Protein AF-A0AAN6ME54-F1 (afdb_monomer_lite)

Organism: NCBI:txid2831512

InterPro domains:
  IPR013965 DASH complex subunit Dad3 [PF08656] (18-87)
  IPR013965 DASH complex subunit Dad3 [PTHR28017] (11-86)

Sequence (88 aa):
MDPPPRPQSSLLTSPPELTPLEQEVLDEYERLAENMKKLATTLDHLASAPASDILDGLRTLERKTSLVLTLLKASVYSIVLQQEIHWG

pLDDT: mean 86.85, std 15.52, range [50.62, 98.69]

Structure (mmCIF, N/CA/C/O backbone):
data_AF-A0AAN6ME54-F1
#
_entry.id   AF-A0AAN6ME54-F1
#
loop_
_atom_site.group_PDB
_atom_site.id
_atom_site.type_symbol
_atom_site.label_atom_id
_atom_site.label_alt_id
_atom_site.label_comp_id
_atom_site.label_asym_id
_atom_site.label_entity_id
_atom_site.label_seq_id
_atom_site.pdbx_PDB_ins_code
_atom_site.Cartn_x
_atom_site.Cartn_y
_atom_site.Cartn_z
_atom_site.occupancy
_atom_site.B_iso_or_equiv
_atom_site.auth_seq_id
_atom_site.auth_comp_id
_atom_site.auth_asym_id
_atom_site.auth_atom_id
_atom_site.pdbx_PDB_model_num
ATOM 1 N N . MET A 1 1 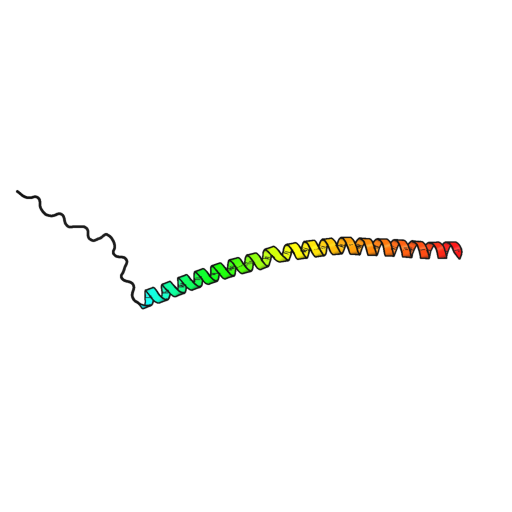? -60.421 14.122 53.983 1.00 55.88 1 MET A N 1
ATOM 2 C CA . MET A 1 1 ? -60.180 12.874 53.234 1.00 55.88 1 MET A CA 1
ATOM 3 C C . MET A 1 1 ? -58.927 13.102 52.417 1.00 55.88 1 MET A C 1
ATOM 5 O O . MET A 1 1 ? -59.018 13.694 51.349 1.00 55.88 1 MET A O 1
ATOM 9 N N . ASP A 1 2 ? -57.769 12.756 52.979 1.00 55.56 2 ASP A N 1
ATOM 10 C CA . ASP A 1 2 ? -56.494 12.820 52.261 1.00 55.56 2 ASP A CA 1
ATOM 11 C C . ASP A 1 2 ? -56.431 11.705 51.208 1.00 55.56 2 ASP A C 1
ATOM 13 O O . ASP A 1 2 ? -56.905 10.594 51.470 1.00 55.56 2 ASP A O 1
ATOM 17 N N . PRO A 1 3 ? -55.885 11.969 50.010 1.00 63.38 3 PRO A N 1
ATOM 18 C CA . PRO A 1 3 ? -55.693 10.928 49.014 1.00 63.38 3 PRO A CA 1
ATOM 19 C C . PRO A 1 3 ? -54.608 9.938 49.480 1.00 63.38 3 PRO A C 1
ATOM 21 O O . PRO A 1 3 ? -53.641 10.345 50.129 1.00 63.38 3 PRO A O 1
ATOM 24 N N . PRO A 1 4 ? -54.728 8.639 49.147 1.00 66.69 4 PRO A N 1
ATOM 25 C CA . PRO A 1 4 ? -53.739 7.641 49.535 1.00 66.69 4 PRO A CA 1
ATOM 26 C C . PRO A 1 4 ? -52.392 7.900 48.836 1.00 66.69 4 PRO A C 1
ATOM 28 O O . PRO A 1 4 ? -52.371 8.330 47.675 1.00 66.69 4 PRO A O 1
ATOM 31 N N . PRO A 1 5 ? -51.257 7.622 49.504 1.00 61.94 5 PRO A N 1
ATOM 32 C CA . PRO A 1 5 ? -49.942 7.761 48.898 1.00 61.94 5 PRO A CA 1
ATOM 33 C C . PRO A 1 5 ? -49.808 6.765 47.744 1.00 61.94 5 PRO A C 1
ATOM 35 O O . PRO A 1 5 ? -50.048 5.567 47.894 1.00 61.94 5 PRO A O 1
ATOM 38 N N . ARG A 1 6 ? -49.444 7.272 46.563 1.00 63.47 6 ARG A N 1
ATOM 39 C CA . ARG A 1 6 ? -49.190 6.428 45.391 1.00 63.47 6 ARG A CA 1
ATOM 40 C C . ARG A 1 6 ? -47.943 5.575 45.660 1.00 63.47 6 ARG A C 1
ATOM 42 O O . ARG A 1 6 ? -46.940 6.144 46.097 1.00 63.47 6 ARG A O 1
ATOM 49 N N . PRO A 1 7 ? -47.959 4.261 45.374 1.00 57.53 7 PRO A N 1
ATOM 50 C CA . PRO A 1 7 ? -46.752 3.449 45.427 1.00 57.53 7 PRO A CA 1
ATOM 51 C C . PRO A 1 7 ? -45.751 4.013 44.416 1.00 57.53 7 PRO A C 1
ATOM 53 O O . PRO A 1 7 ? -45.991 4.027 43.207 1.00 57.53 7 PRO A O 1
ATOM 56 N N . GLN A 1 8 ? -44.654 4.556 44.937 1.00 56.97 8 GLN A N 1
ATOM 57 C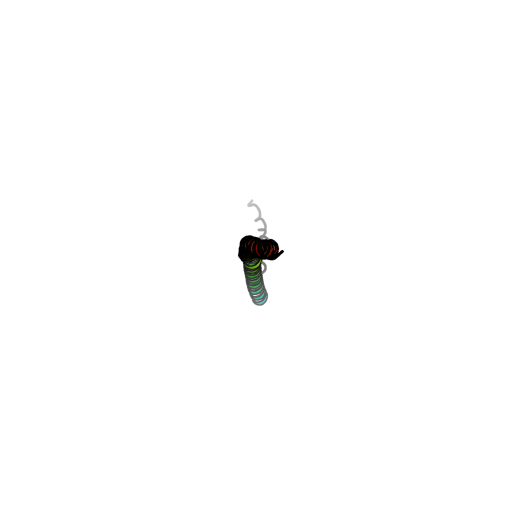 CA . GLN A 1 8 ? -43.542 5.047 44.141 1.00 56.97 8 GLN A CA 1
ATOM 58 C C . GLN A 1 8 ? -42.983 3.853 43.368 1.00 56.97 8 GLN A C 1
ATOM 60 O O . GLN A 1 8 ? -42.502 2.889 43.960 1.00 56.97 8 GLN A O 1
ATOM 65 N N . SER A 1 9 ? -43.102 3.892 42.040 1.00 53.09 9 SER A N 1
ATOM 66 C CA . SER A 1 9 ? -42.443 2.939 41.151 1.00 53.09 9 SER A CA 1
ATOM 67 C C . SER A 1 9 ? -40.933 3.111 41.290 1.00 53.09 9 SER A C 1
ATOM 69 O O . SER A 1 9 ? -40.309 3.833 40.523 1.00 53.09 9 SER A O 1
ATOM 71 N N . SER A 1 10 ? -40.342 2.421 42.264 1.00 56.06 10 SER A N 1
ATOM 72 C CA . SER A 1 10 ? -38.891 2.288 42.450 1.00 56.06 10 SER A CA 1
ATOM 73 C C . SER A 1 10 ? -38.240 1.396 41.376 1.00 56.06 10 SER A C 1
ATOM 75 O O . SER A 1 10 ? -37.156 0.863 41.577 1.00 56.06 10 SER A O 1
ATOM 77 N N . LEU A 1 11 ? -38.905 1.206 40.233 1.00 50.62 11 LEU A N 1
ATOM 78 C CA . LEU A 1 11 ? -38.449 0.374 39.121 1.00 50.62 11 LEU A CA 1
ATOM 79 C C . LEU A 1 11 ? -37.631 1.163 38.090 1.00 50.62 11 LEU A C 1
ATOM 81 O O . LEU A 1 11 ? -37.281 0.612 37.052 1.00 50.62 11 LEU A O 1
ATOM 85 N N . LEU A 1 12 ? -37.295 2.427 38.368 1.00 53.31 12 LEU A N 1
ATOM 86 C CA . LEU A 1 12 ? -36.269 3.166 37.628 1.00 53.31 12 LEU A CA 1
ATOM 87 C C . LEU A 1 12 ? -34.885 2.678 38.079 1.00 53.31 12 LEU A C 1
ATOM 89 O O . LEU A 1 12 ? -34.148 3.376 38.764 1.00 53.31 12 LEU A O 1
ATOM 93 N N . THR A 1 13 ? -34.625 1.417 37.727 1.00 53.09 13 THR A N 1
ATOM 94 C CA . THR A 1 13 ? -33.348 0.854 37.292 1.00 53.09 13 THR A CA 1
ATOM 95 C C . THR A 1 13 ? -32.124 1.519 37.912 1.00 53.09 13 THR A C 1
ATOM 97 O O . THR A 1 13 ? -31.435 2.309 37.268 1.00 53.09 13 THR A O 1
ATOM 100 N N . SER A 1 14 ? -31.800 1.142 39.150 1.00 52.12 14 SER A N 1
ATOM 101 C CA . SER A 1 14 ? -30.391 1.071 39.517 1.00 52.12 14 SER A CA 1
ATOM 102 C C . SER A 1 14 ? -29.719 0.124 38.513 1.00 52.12 14 SER A C 1
ATOM 104 O O . SER A 1 14 ? -30.264 -0.961 38.262 1.00 52.12 14 SER A O 1
ATOM 106 N N . PRO A 1 15 ? -28.597 0.512 37.876 1.00 61.47 15 PRO A N 1
ATOM 107 C CA . PRO A 1 15 ? -27.813 -0.456 37.123 1.00 61.47 15 PRO A CA 1
ATOM 108 C C . PRO A 1 15 ? -27.523 -1.638 38.060 1.00 61.47 15 PRO A C 1
ATOM 110 O O . PRO A 1 15 ? -27.341 -1.406 39.261 1.00 61.47 15 PRO A O 1
ATOM 113 N N . PRO A 1 16 ? -27.567 -2.889 37.564 1.00 67.19 16 PRO A N 1
ATOM 114 C CA . PRO A 1 16 ? -27.226 -4.036 38.393 1.00 67.19 16 PRO A CA 1
ATOM 115 C C . PRO A 1 16 ? -25.881 -3.739 39.056 1.00 67.19 16 PRO A C 1
ATOM 117 O O . PRO A 1 16 ? -24.943 -3.350 38.361 1.00 67.19 16 PRO A O 1
ATOM 120 N N . GLU A 1 17 ? -25.820 -3.817 40.389 1.00 77.56 17 GLU A N 1
ATOM 121 C CA . GLU A 1 17 ? -24.556 -3.668 41.106 1.00 77.56 17 GLU A CA 1
ATOM 122 C C . GLU A 1 17 ? -23.631 -4.771 40.595 1.00 77.56 17 GLU A C 1
ATOM 124 O O . GLU A 1 17 ? -23.826 -5.949 40.898 1.00 77.56 17 GLU A O 1
ATOM 129 N N . LEU A 1 18 ? -22.690 -4.384 39.734 1.00 80.44 18 LEU A N 1
ATOM 130 C CA . LEU A 1 18 ? -21.735 -5.304 39.145 1.00 80.44 18 LEU A CA 1
ATOM 131 C C . LEU A 1 18 ? -20.860 -5.850 40.260 1.00 80.44 18 LEU A C 1
ATOM 133 O O . LEU A 1 18 ? -20.384 -5.113 41.131 1.00 80.44 18 LEU A O 1
ATOM 137 N N . THR A 1 19 ? -20.628 -7.155 40.227 1.00 90.06 19 THR A N 1
ATOM 138 C CA . THR A 1 19 ? -19.627 -7.739 41.109 1.00 90.06 19 THR A CA 1
ATOM 139 C C . THR A 1 19 ? -18.243 -7.187 40.736 1.00 90.06 19 THR A C 1
ATOM 141 O O . THR A 1 19 ? -18.005 -6.855 39.571 1.00 90.06 19 THR A O 1
ATOM 144 N N . PRO A 1 20 ? -17.291 -7.100 41.683 1.00 91.31 20 PRO A N 1
ATOM 145 C CA . PRO A 1 20 ? -15.962 -6.551 41.400 1.00 91.31 20 PRO A CA 1
ATOM 146 C C . PRO A 1 20 ? -15.254 -7.223 40.212 1.00 91.31 20 PRO A C 1
ATOM 148 O O . PRO A 1 20 ? -14.585 -6.552 39.433 1.00 91.31 20 PRO A O 1
ATOM 151 N N . LEU A 1 21 ? -15.458 -8.534 40.041 1.00 93.12 21 LEU A N 1
ATOM 152 C CA . LEU A 1 21 ? -14.910 -9.303 38.924 1.00 93.12 21 LEU A CA 1
ATOM 153 C C . LEU A 1 21 ? -15.545 -8.919 37.579 1.00 93.12 21 LEU A C 1
ATOM 155 O O . LEU A 1 21 ? -14.848 -8.841 36.573 1.00 93.12 21 LEU A O 1
ATOM 159 N N . GLU A 1 22 ? -16.859 -8.692 37.539 1.00 94.31 22 GLU A N 1
ATOM 160 C CA . GLU A 1 22 ? -17.549 -8.298 36.304 1.00 94.31 22 GLU A CA 1
ATOM 161 C C . GLU A 1 22 ? -17.077 -6.929 35.812 1.00 94.31 22 GLU A C 1
ATOM 163 O O . GLU A 1 22 ? -16.889 -6.754 34.609 1.00 94.31 22 GLU A O 1
ATOM 168 N N . GLN A 1 23 ? -16.829 -5.990 36.730 1.00 93.31 23 GLN A N 1
ATOM 169 C CA . GLN A 1 23 ? -16.266 -4.684 36.388 1.00 93.31 23 GLN A CA 1
ATOM 170 C C . GLN A 1 23 ? -14.835 -4.809 35.844 1.00 93.31 23 GLN A C 1
ATOM 172 O O . GLN A 1 23 ? -14.544 -4.257 34.790 1.00 93.31 23 GLN A O 1
ATOM 177 N N . GLU A 1 24 ? -13.967 -5.584 36.502 1.00 95.56 24 GLU A N 1
ATOM 178 C CA . GLU A 1 24 ? -12.583 -5.804 36.048 1.00 95.56 24 GLU A CA 1
ATOM 179 C C . GLU A 1 24 ? -12.533 -6.420 34.640 1.00 95.56 24 GLU A C 1
ATOM 181 O O . GLU A 1 24 ? -11.756 -6.000 33.783 1.00 95.56 24 GLU A O 1
ATOM 186 N N . VAL A 1 25 ? -13.406 -7.395 34.374 1.00 97.12 25 VAL A N 1
ATOM 187 C CA . VAL A 1 25 ? -13.508 -8.029 33.057 1.00 97.12 25 VAL A CA 1
ATOM 188 C C . VAL A 1 25 ? -14.007 -7.038 32.001 1.00 97.12 25 VAL A C 1
ATOM 190 O O . VAL A 1 25 ? -13.474 -7.025 30.891 1.00 97.12 25 VAL A O 1
ATOM 193 N N . LEU A 1 26 ? -15.001 -6.204 32.320 1.00 96.62 26 LEU A N 1
ATOM 194 C CA . LEU A 1 26 ? -15.483 -5.148 31.423 1.00 96.62 26 LEU A CA 1
ATOM 195 C C . LEU A 1 26 ? -14.384 -4.133 31.095 1.00 96.62 26 LEU A C 1
ATOM 197 O O . LEU A 1 26 ? -14.201 -3.815 29.920 1.00 96.62 26 LEU A O 1
ATOM 201 N N . ASP A 1 27 ? -13.624 -3.696 32.098 1.00 96.94 27 ASP A N 1
ATOM 202 C CA . ASP A 1 27 ? -12.522 -2.748 31.924 1.00 96.94 27 ASP A CA 1
ATOM 203 C C . ASP A 1 27 ? -11.433 -3.331 30.997 1.00 96.94 27 ASP A C 1
ATOM 205 O O . ASP A 1 27 ? -10.936 -2.650 30.094 1.00 96.94 27 ASP A O 1
ATOM 209 N N . GLU A 1 28 ? -11.096 -4.618 31.146 1.00 98.00 28 GLU A N 1
ATOM 210 C CA . GLU A 1 28 ? -10.139 -5.286 30.254 1.00 98.00 28 GLU A CA 1
ATOM 211 C C . GLU A 1 28 ? -10.693 -5.510 28.839 1.00 98.00 28 GLU A C 1
ATOM 213 O O . GLU A 1 28 ? -9.953 -5.363 27.861 1.00 98.00 28 GLU A O 1
ATOM 218 N N . TYR A 1 29 ? -11.989 -5.802 28.679 1.00 98.00 29 TYR A N 1
ATOM 219 C CA . TYR A 1 29 ? -12.608 -5.869 27.350 1.00 98.00 29 TYR A CA 1
ATOM 220 C C . TYR A 1 29 ? -12.634 -4.509 26.657 1.00 98.00 29 TYR A C 1
ATOM 222 O O . TYR A 1 29 ? -12.369 -4.440 25.454 1.00 98.00 29 TYR A O 1
ATOM 230 N N . GLU A 1 30 ? -12.916 -3.432 27.387 1.00 97.94 30 GLU A N 1
ATOM 231 C CA . GLU A 1 30 ? -12.880 -2.073 26.850 1.00 97.94 30 GLU A CA 1
ATOM 232 C C . GLU A 1 30 ? -11.465 -1.714 26.390 1.00 97.94 30 GLU A C 1
ATOM 234 O O . GLU A 1 30 ? -11.258 -1.290 25.247 1.00 97.94 30 GLU A O 1
ATOM 239 N N . ARG A 1 31 ? -10.464 -2.005 27.224 1.00 98.00 31 ARG A N 1
ATOM 240 C CA . ARG A 1 31 ? -9.056 -1.802 26.885 1.00 98.00 31 ARG A CA 1
ATOM 241 C C . ARG A 1 31 ? -8.621 -2.640 25.683 1.00 98.00 31 ARG A C 1
ATOM 243 O O . ARG A 1 31 ? -7.917 -2.141 24.802 1.00 98.00 31 ARG A O 1
ATOM 250 N N . LEU A 1 32 ? -9.036 -3.904 25.612 1.00 98.25 32 LEU A N 1
ATOM 251 C CA . LEU A 1 32 ? -8.748 -4.780 24.478 1.00 98.25 32 LEU A CA 1
ATOM 252 C C . LEU A 1 32 ? -9.391 -4.255 23.191 1.00 98.25 32 LEU A C 1
ATOM 254 O O . LEU A 1 32 ? -8.724 -4.204 22.156 1.00 98.25 32 LEU A O 1
ATOM 258 N N . ALA A 1 33 ? -10.654 -3.835 23.249 1.00 98.12 33 ALA A N 1
ATOM 259 C CA . ALA A 1 33 ? -11.362 -3.271 22.107 1.00 98.12 33 ALA A CA 1
ATOM 260 C C . ALA A 1 33 ? -10.679 -1.991 21.608 1.00 98.12 33 ALA A C 1
ATOM 262 O O . ALA A 1 33 ? -10.489 -1.812 20.400 1.00 98.12 33 ALA A O 1
ATOM 263 N N . GLU A 1 34 ? -10.233 -1.128 22.521 1.00 98.38 34 GLU A N 1
ATOM 264 C CA . GLU A 1 34 ? -9.489 0.075 22.166 1.00 98.38 34 GLU A CA 1
ATOM 265 C C . GLU A 1 34 ? -8.128 -0.263 21.535 1.00 98.38 34 GLU A C 1
ATOM 267 O O . GLU A 1 34 ? -7.750 0.322 20.515 1.00 98.38 34 GLU A O 1
ATOM 272 N N . ASN A 1 35 ? -7.415 -1.255 22.075 1.00 98.38 35 ASN A N 1
ATOM 273 C CA . ASN A 1 35 ? -6.157 -1.740 21.508 1.00 98.38 35 ASN A CA 1
ATOM 274 C C . ASN A 1 35 ? -6.350 -2.334 20.107 1.00 98.38 35 ASN A C 1
ATOM 276 O O . ASN A 1 35 ? -5.572 -2.028 19.204 1.00 98.38 35 ASN A O 1
ATOM 280 N N . MET A 1 36 ? -7.399 -3.132 19.894 1.00 98.38 36 MET A N 1
ATOM 281 C CA . MET A 1 36 ? -7.738 -3.680 18.578 1.00 98.38 36 MET A CA 1
ATOM 282 C C . MET A 1 36 ? -8.081 -2.577 17.578 1.00 98.38 36 MET A C 1
ATOM 284 O O . MET A 1 36 ? -7.636 -2.632 16.433 1.00 98.38 36 MET A O 1
ATOM 288 N N . LYS A 1 37 ? -8.821 -1.547 18.005 1.00 98.06 37 LYS A N 1
ATOM 289 C CA . LYS A 1 37 ? -9.132 -0.389 17.162 1.00 98.06 37 LYS A CA 1
ATOM 290 C C . LYS A 1 37 ? -7.864 0.363 16.764 1.00 98.06 37 LYS A C 1
ATOM 292 O O . LYS A 1 37 ? -7.677 0.642 15.582 1.00 98.06 37 LYS A O 1
ATOM 297 N N . LYS A 1 38 ? -6.971 0.641 17.720 1.00 98.06 38 LYS A N 1
ATOM 298 C CA . LYS A 1 38 ? -5.668 1.272 17.456 1.00 98.06 38 LYS A CA 1
ATOM 299 C C . LYS A 1 38 ? -4.852 0.436 16.473 1.00 98.06 38 LYS A C 1
ATOM 3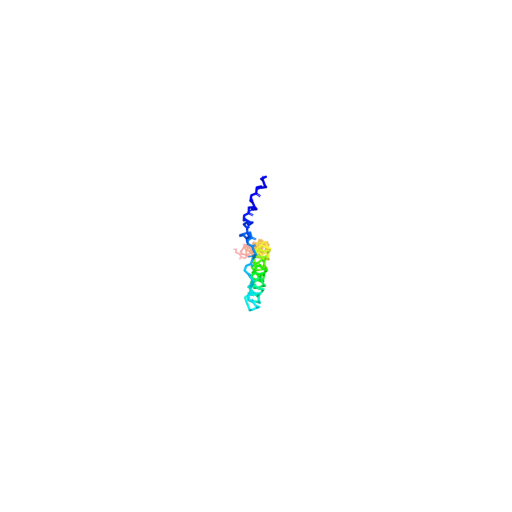01 O O . LYS A 1 38 ? -4.439 0.957 15.442 1.00 98.06 38 LYS A O 1
ATOM 306 N N . LEU A 1 39 ? -4.718 -0.865 16.727 1.00 97.69 39 LEU A N 1
ATOM 307 C CA . LEU A 1 39 ? -3.997 -1.785 15.850 1.00 97.69 39 LEU A CA 1
ATOM 308 C C . LEU A 1 39 ? -4.558 -1.777 14.422 1.00 97.69 39 LEU A C 1
ATOM 310 O O . LEU A 1 39 ? -3.789 -1.631 13.476 1.00 97.69 39 LEU A O 1
ATOM 314 N N . ALA A 1 40 ? -5.880 -1.876 14.262 1.00 97.06 40 ALA A N 1
ATOM 315 C CA . ALA A 1 40 ? -6.525 -1.839 12.953 1.00 97.06 40 ALA A CA 1
ATOM 316 C C . ALA A 1 40 ? -6.225 -0.529 12.210 1.00 97.06 40 ALA A C 1
ATOM 318 O O . ALA A 1 40 ? -5.820 -0.566 11.053 1.00 97.06 40 ALA A O 1
ATOM 319 N N . THR A 1 41 ? -6.339 0.622 12.885 1.00 96.31 41 THR A N 1
ATOM 320 C CA . THR A 1 41 ? -6.023 1.923 12.268 1.00 96.31 41 THR A CA 1
ATOM 321 C C . THR A 1 41 ? -4.549 2.056 11.883 1.00 96.31 41 THR A C 1
ATOM 323 O O . THR A 1 41 ? -4.236 2.582 10.817 1.00 96.31 41 THR A O 1
ATOM 326 N N . THR A 1 42 ? -3.629 1.552 12.710 1.00 95.81 42 THR A N 1
ATOM 327 C CA . THR A 1 42 ? -2.194 1.565 12.402 1.00 95.81 42 THR A CA 1
ATOM 328 C C . THR A 1 42 ? -1.871 0.667 11.211 1.00 95.81 42 THR A C 1
ATOM 330 O O . THR A 1 42 ? -1.096 1.067 10.344 1.00 95.81 42 THR A O 1
ATOM 333 N N . LEU A 1 43 ? -2.466 -0.527 11.147 1.00 94.62 43 LEU A N 1
ATOM 334 C CA . LEU A 1 43 ? -2.282 -1.450 10.028 1.00 94.62 43 LEU A CA 1
ATOM 335 C C . LEU A 1 43 ? -2.836 -0.877 8.724 1.00 94.62 43 LEU A C 1
ATOM 337 O O . LEU A 1 43 ? -2.163 -0.967 7.703 1.00 94.62 43 LEU A O 1
ATOM 341 N N . ASP A 1 44 ? -4.012 -0.251 8.761 1.00 92.56 44 ASP A N 1
ATOM 342 C CA . ASP A 1 44 ? -4.622 0.365 7.582 1.00 92.56 44 ASP A CA 1
ATOM 343 C C . ASP A 1 44 ? -3.760 1.513 7.034 1.00 92.56 44 ASP A C 1
ATOM 345 O O . ASP A 1 44 ? -3.469 1.573 5.838 1.00 92.56 44 ASP A O 1
ATOM 349 N N . HIS A 1 45 ? -3.233 2.366 7.919 1.00 89.81 45 HIS A N 1
ATOM 350 C CA . HIS A 1 45 ? -2.298 3.427 7.538 1.00 89.81 45 HIS A CA 1
ATOM 351 C C . HIS A 1 45 ? -0.987 2.870 6.957 1.00 89.81 45 HIS A C 1
ATOM 353 O O . HIS A 1 45 ? -0.489 3.365 5.946 1.00 89.81 45 HIS A O 1
ATOM 359 N N . LEU A 1 46 ? -0.422 1.826 7.576 1.00 88.25 46 LEU A N 1
ATOM 360 C CA . LEU A 1 46 ? 0.802 1.180 7.095 1.00 88.25 46 LEU A CA 1
ATOM 361 C C . LEU A 1 46 ? 0.595 0.485 5.741 1.00 88.25 46 LEU A C 1
ATOM 363 O O . LEU A 1 46 ? 1.507 0.463 4.922 1.00 88.25 46 LEU A O 1
ATOM 367 N N . ALA A 1 47 ? -0.580 -0.093 5.497 1.00 87.19 47 ALA A N 1
ATOM 368 C CA . ALA A 1 47 ? -0.873 -0.799 4.255 1.00 87.19 47 ALA A CA 1
ATOM 369 C C . ALA A 1 47 ? -1.169 0.155 3.087 1.00 87.19 47 ALA A C 1
ATOM 371 O O . ALA A 1 47 ? -0.847 -0.161 1.944 1.00 87.19 47 ALA A O 1
ATOM 372 N N . SER A 1 48 ? -1.776 1.312 3.361 1.00 82.00 48 SER A N 1
ATOM 373 C CA . SER A 1 48 ? -2.252 2.238 2.327 1.00 82.00 48 SER A CA 1
ATOM 374 C C . SER A 1 48 ? -1.223 3.300 1.929 1.00 82.00 48 SER A C 1
ATOM 376 O O . SER A 1 48 ? -0.949 3.468 0.741 1.00 82.00 48 SER A O 1
ATOM 378 N N . ALA A 1 49 ? -0.628 4.003 2.896 1.00 73.12 49 ALA A N 1
ATOM 379 C CA . ALA A 1 49 ? 0.199 5.175 2.612 1.00 73.12 49 ALA A CA 1
ATOM 380 C C . ALA A 1 49 ? 1.531 4.829 1.909 1.00 73.12 49 ALA A C 1
ATOM 382 O O . ALA A 1 49 ? 1.719 5.244 0.762 1.00 73.12 49 ALA A O 1
ATOM 383 N N . PRO A 1 50 ? 2.437 4.023 2.501 1.00 78.75 50 PRO A N 1
ATOM 384 C CA . PRO A 1 50 ? 3.747 3.767 1.899 1.00 78.75 50 PRO A CA 1
ATOM 385 C C . PRO A 1 50 ? 3.670 2.929 0.616 1.00 78.75 50 PRO A C 1
ATOM 387 O O . PRO A 1 50 ? 4.560 3.022 -0.226 1.00 78.75 50 PRO A O 1
ATOM 390 N N . ALA A 1 51 ? 2.623 2.118 0.435 1.00 79.19 51 ALA A N 1
ATOM 391 C CA . ALA A 1 51 ? 2.483 1.281 -0.752 1.00 79.19 51 ALA A CA 1
ATOM 392 C C . ALA A 1 51 ? 2.291 2.112 -2.032 1.00 79.19 51 ALA A C 1
ATOM 394 O O . ALA A 1 51 ? 2.868 1.773 -3.065 1.00 79.19 51 ALA A O 1
ATOM 395 N N . SER A 1 52 ? 1.523 3.206 -1.964 1.00 84.25 52 SER A N 1
ATOM 396 C CA . SER A 1 52 ? 1.273 4.069 -3.126 1.00 84.25 52 SER A CA 1
ATOM 397 C C . SER A 1 52 ? 2.524 4.844 -3.554 1.00 84.25 52 SER A C 1
ATOM 399 O O . SER A 1 52 ? 2.918 4.769 -4.717 1.00 84.25 52 SER A O 1
ATOM 401 N N . ASP A 1 53 ? 3.222 5.463 -2.599 1.00 87.88 53 ASP A N 1
ATOM 402 C CA . ASP A 1 53 ? 4.439 6.240 -2.853 1.00 87.88 53 ASP A CA 1
ATOM 403 C C . ASP A 1 53 ? 5.560 5.377 -3.447 1.00 87.88 53 ASP A C 1
ATOM 405 O O . ASP A 1 53 ? 6.265 5.789 -4.373 1.00 87.88 53 ASP A O 1
ATOM 409 N N . ILE A 1 54 ? 5.719 4.146 -2.943 1.00 91.69 54 ILE A N 1
ATOM 410 C CA . ILE A 1 54 ? 6.694 3.194 -3.484 1.00 91.69 54 ILE A CA 1
ATOM 411 C C . ILE A 1 54 ? 6.333 2.829 -4.928 1.00 91.69 54 ILE A C 1
ATOM 413 O O . ILE A 1 54 ? 7.216 2.801 -5.787 1.00 91.69 54 ILE A O 1
ATOM 417 N N . LEU A 1 55 ? 5.056 2.566 -5.217 1.00 94.50 55 LEU A N 1
ATOM 418 C CA . LEU A 1 55 ? 4.600 2.184 -6.554 1.00 94.50 55 LEU A CA 1
ATOM 419 C C . LEU A 1 55 ? 4.807 3.329 -7.559 1.00 94.50 55 LEU A C 1
ATOM 421 O O . LEU A 1 55 ? 5.342 3.103 -8.648 1.00 94.50 55 LEU A O 1
ATOM 425 N N . ASP A 1 56 ? 4.494 4.564 -7.172 1.00 94.56 56 ASP A N 1
ATOM 426 C CA . ASP A 1 56 ? 4.740 5.758 -7.986 1.00 94.56 56 ASP A CA 1
ATOM 427 C C . ASP A 1 56 ? 6.237 6.008 -8.218 1.00 94.56 56 ASP A C 1
ATOM 429 O O . ASP A 1 56 ? 6.669 6.338 -9.336 1.00 94.56 56 ASP A O 1
ATOM 433 N N . GLY A 1 57 ? 7.056 5.782 -7.187 1.00 95.69 57 GLY A N 1
ATOM 434 C CA . GLY A 1 57 ? 8.512 5.809 -7.279 1.00 95.69 57 GLY A CA 1
ATOM 435 C C . GLY A 1 57 ? 9.047 4.781 -8.277 1.00 95.69 57 GLY A C 1
ATOM 436 O O . GLY A 1 57 ? 9.823 5.132 -9.172 1.00 95.69 57 GLY A O 1
ATOM 437 N N . LEU A 1 58 ? 8.587 3.530 -8.185 1.00 97.38 58 LEU A N 1
ATOM 438 C CA . LEU A 1 58 ? 8.967 2.449 -9.098 1.00 97.38 58 LEU A CA 1
ATOM 439 C C . LEU A 1 58 ? 8.531 2.734 -10.538 1.00 97.38 58 LEU A C 1
ATOM 441 O O . LEU A 1 58 ? 9.331 2.567 -11.456 1.00 97.38 58 LEU A O 1
ATOM 445 N N . ARG A 1 59 ? 7.313 3.244 -10.750 1.00 97.06 59 ARG A N 1
ATOM 446 C CA . ARG A 1 59 ? 6.811 3.620 -12.082 1.00 97.06 59 ARG A CA 1
ATOM 447 C C . ARG A 1 59 ? 7.629 4.756 -12.696 1.00 97.06 59 ARG A C 1
ATOM 449 O O . ARG A 1 59 ? 7.930 4.761 -13.892 1.00 97.06 59 ARG A O 1
ATOM 456 N N . THR A 1 60 ? 8.023 5.734 -11.883 1.00 97.69 60 THR A N 1
ATOM 457 C CA . THR A 1 60 ? 8.912 6.818 -12.320 1.00 97.69 60 THR A CA 1
ATOM 458 C C . THR A 1 60 ? 10.298 6.290 -12.676 1.00 97.69 60 THR A C 1
ATOM 460 O O . THR A 1 60 ? 10.875 6.710 -13.684 1.00 97.69 60 THR A O 1
ATOM 463 N N . LEU A 1 61 ? 10.829 5.373 -11.867 1.00 98.00 61 LEU A N 1
ATOM 464 C CA . LEU A 1 61 ? 12.123 4.749 -12.100 1.00 98.00 61 LEU A CA 1
ATOM 465 C C . LEU A 1 61 ? 12.119 3.935 -13.398 1.00 98.00 61 LEU A C 1
ATOM 467 O O . LEU A 1 61 ? 12.995 4.154 -14.228 1.00 98.00 61 LEU A O 1
ATOM 471 N N . GLU A 1 62 ? 11.106 3.094 -13.614 1.00 98.38 62 GLU A N 1
ATOM 472 C CA . GLU A 1 62 ? 10.904 2.308 -14.839 1.00 98.38 62 GLU A CA 1
ATOM 473 C C . GLU A 1 62 ? 10.927 3.192 -16.089 1.00 98.38 62 GLU A C 1
ATOM 475 O O . GLU A 1 62 ? 11.652 2.920 -17.045 1.00 98.38 62 GLU A O 1
ATOM 480 N N . ARG A 1 63 ? 10.179 4.301 -16.084 1.00 98.44 63 ARG A N 1
ATOM 481 C CA . ARG A 1 63 ? 10.148 5.223 -17.228 1.00 98.44 63 ARG A CA 1
ATOM 482 C C . ARG A 1 63 ? 11.522 5.817 -17.528 1.00 98.44 63 ARG A C 1
ATOM 484 O O . ARG A 1 63 ? 11.905 5.928 -18.692 1.00 98.44 63 ARG A O 1
ATOM 491 N N . LYS A 1 64 ? 12.264 6.212 -16.490 1.00 98.50 64 LYS A N 1
ATOM 492 C CA . LYS A 1 64 ? 13.601 6.804 -16.639 1.00 98.50 64 LYS A CA 1
ATOM 493 C C . LYS A 1 64 ? 14.609 5.774 -17.141 1.00 98.50 64 LYS A C 1
ATOM 495 O O . LYS A 1 64 ? 15.343 6.060 -18.083 1.00 98.50 64 LYS A O 1
ATOM 500 N N . THR A 1 65 ? 14.634 4.582 -16.553 1.00 98.50 65 THR A N 1
ATOM 501 C CA . THR A 1 65 ? 15.568 3.521 -16.952 1.00 98.50 65 THR A CA 1
ATOM 502 C C . THR A 1 65 ? 15.247 2.983 -18.341 1.00 98.50 65 THR A C 1
ATOM 504 O O . THR A 1 65 ? 16.169 2.766 -19.120 1.00 98.50 65 THR A O 1
ATOM 507 N N . SER A 1 66 ? 13.967 2.861 -18.703 1.00 98.56 66 SER A N 1
ATOM 508 C CA . SER A 1 66 ? 13.535 2.471 -20.049 1.00 98.56 66 SER A CA 1
ATOM 509 C C . SER A 1 66 ? 13.978 3.482 -21.110 1.00 98.56 66 SER A C 1
ATOM 511 O O . SER A 1 66 ? 14.477 3.095 -22.171 1.00 98.56 66 SER A O 1
ATOM 51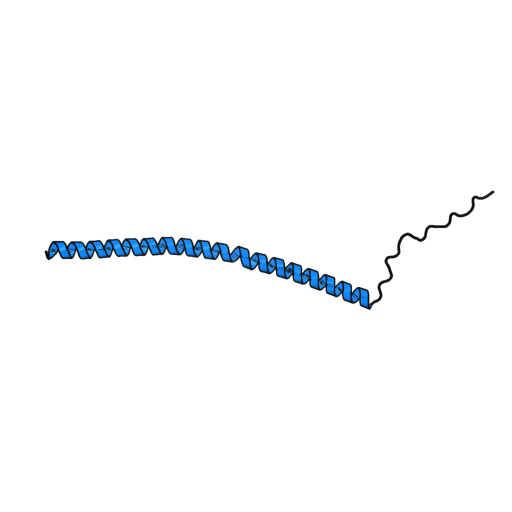3 N N . LEU A 1 67 ? 13.899 4.785 -20.808 1.00 98.56 67 LEU A N 1
ATOM 514 C CA . LEU A 1 67 ? 14.432 5.824 -21.690 1.00 98.56 67 LEU A CA 1
ATOM 515 C C . LEU A 1 67 ? 15.952 5.702 -21.845 1.00 98.56 67 LEU A C 1
ATOM 517 O O . LEU A 1 67 ? 16.447 5.687 -22.969 1.00 98.56 67 LEU A O 1
ATOM 521 N N . VAL A 1 68 ? 16.689 5.565 -20.739 1.00 98.69 68 VAL A N 1
ATOM 522 C CA . VAL A 1 68 ? 18.150 5.382 -20.772 1.00 98.69 68 VAL A CA 1
ATOM 523 C C . VAL A 1 68 ? 18.528 4.141 -21.583 1.00 98.69 68 VAL A C 1
ATOM 525 O O . VAL A 1 68 ? 19.404 4.220 -22.440 1.00 98.69 68 VAL A O 1
ATOM 528 N N . LEU A 1 69 ? 17.839 3.016 -21.377 1.00 98.38 69 LEU A N 1
ATOM 529 C CA . LEU A 1 69 ? 18.073 1.773 -22.111 1.00 98.38 69 LEU A CA 1
ATOM 530 C C . LEU A 1 69 ? 17.771 1.929 -23.606 1.00 98.38 69 LEU A C 1
ATOM 532 O O . LEU A 1 69 ? 18.527 1.437 -24.440 1.00 98.38 69 LEU A O 1
ATOM 536 N N . THR A 1 70 ? 16.694 2.634 -23.954 1.00 98.69 70 THR A N 1
ATOM 537 C CA . THR A 1 70 ? 16.323 2.904 -25.349 1.00 98.69 70 THR A CA 1
ATOM 538 C C . THR A 1 70 ? 17.371 3.771 -26.037 1.00 98.69 70 THR A C 1
ATOM 540 O O . THR A 1 70 ? 17.807 3.439 -27.138 1.00 98.69 70 THR A O 1
ATOM 543 N N . LEU A 1 71 ? 17.822 4.845 -25.385 1.00 98.56 71 LEU A N 1
ATOM 544 C CA . LEU A 1 71 ? 18.870 5.721 -25.913 1.00 98.56 71 LEU A CA 1
ATOM 545 C C . LEU A 1 71 ? 20.201 4.981 -26.054 1.00 98.56 71 LEU A C 1
ATOM 547 O O . LEU A 1 71 ? 20.872 5.119 -27.075 1.00 98.56 71 LEU A O 1
ATOM 551 N N . LEU A 1 72 ? 20.559 4.153 -25.070 1.00 98.62 72 LEU A N 1
ATOM 552 C CA . LEU A 1 72 ? 21.750 3.313 -25.136 1.00 98.62 72 LEU A CA 1
ATOM 553 C 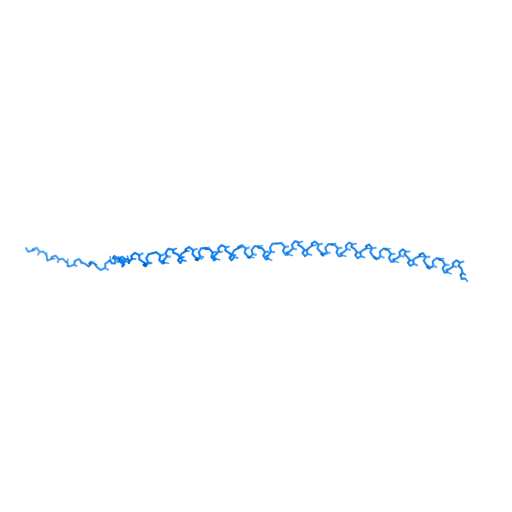C . LEU A 1 72 ? 21.663 2.336 -26.310 1.00 98.62 72 LEU A C 1
ATOM 555 O O . LEU A 1 72 ? 22.599 2.244 -27.098 1.00 98.62 72 LEU A O 1
ATOM 559 N N . LYS A 1 73 ? 20.527 1.647 -26.466 1.00 98.38 73 LYS A N 1
ATOM 560 C CA . LYS A 1 73 ? 20.299 0.730 -27.584 1.00 98.38 73 LYS A CA 1
ATOM 561 C C . LYS A 1 73 ? 20.410 1.470 -28.916 1.00 98.38 73 LYS A C 1
ATOM 563 O O . LYS A 1 73 ? 21.167 1.034 -29.770 1.00 98.38 73 LYS A O 1
ATOM 568 N N . ALA A 1 74 ? 19.730 2.602 -29.082 1.00 98.38 74 ALA A N 1
ATOM 569 C CA . ALA A 1 74 ? 19.810 3.402 -30.303 1.00 98.38 74 ALA A CA 1
ATOM 570 C C . ALA A 1 74 ? 21.251 3.848 -30.612 1.00 98.38 74 ALA A C 1
ATOM 572 O O . ALA A 1 74 ? 21.697 3.723 -31.751 1.00 98.38 74 ALA A O 1
ATOM 573 N N . SER A 1 75 ? 21.991 4.297 -29.594 1.00 98.44 75 SER A N 1
ATOM 574 C CA . SER A 1 75 ? 23.400 4.687 -29.713 1.00 98.44 75 SER A CA 1
ATOM 575 C C . SER A 1 75 ? 24.271 3.524 -30.196 1.00 98.44 75 SER A C 1
ATOM 577 O O . SER A 1 75 ? 24.976 3.648 -31.195 1.00 98.44 75 SER A O 1
ATOM 579 N N . VAL A 1 76 ? 24.158 2.357 -29.556 1.00 98.12 76 VAL A N 1
ATOM 580 C CA . VAL A 1 76 ? 24.921 1.158 -29.933 1.00 98.12 76 VAL A CA 1
ATOM 581 C C . VAL A 1 76 ? 24.572 0.698 -31.349 1.00 98.12 76 VAL A C 1
ATOM 583 O O . VAL A 1 76 ? 25.476 0.452 -32.140 1.00 98.12 76 VAL A O 1
ATOM 586 N N . TYR A 1 77 ? 23.283 0.628 -31.696 1.00 97.94 77 TYR A N 1
ATOM 587 C CA . TYR A 1 77 ? 22.848 0.249 -33.045 1.00 97.94 77 TYR A CA 1
ATOM 588 C C . TYR A 1 77 ? 23.393 1.206 -34.108 1.00 97.94 77 TYR A C 1
ATOM 590 O O . TYR A 1 77 ? 23.875 0.751 -35.141 1.00 97.94 77 TYR A O 1
ATOM 598 N N . SER A 1 78 ? 23.357 2.517 -33.848 1.00 97.31 78 SER A N 1
ATOM 599 C CA . SER A 1 78 ? 23.916 3.517 -34.760 1.00 97.31 78 SER A CA 1
ATOM 600 C C . SER A 1 78 ? 25.411 3.298 -34.988 1.00 97.31 78 SER A C 1
ATOM 602 O O . SER A 1 78 ? 25.857 3.325 -36.131 1.00 97.31 78 SER A O 1
ATOM 604 N N . ILE A 1 79 ? 26.178 3.053 -33.921 1.00 97.56 79 ILE A N 1
ATOM 605 C CA . ILE A 1 79 ? 27.629 2.832 -34.008 1.00 97.56 79 ILE A CA 1
ATOM 606 C C . ILE A 1 79 ? 27.943 1.561 -34.805 1.00 97.56 79 ILE A C 1
ATOM 608 O O . ILE A 1 79 ? 28.788 1.598 -35.696 1.00 97.56 79 ILE A O 1
ATOM 612 N N . VAL A 1 80 ? 27.261 0.450 -34.511 1.00 96.50 80 VAL A N 1
ATOM 613 C CA . VAL A 1 80 ? 27.483 -0.831 -35.203 1.00 96.50 80 VAL A CA 1
ATOM 614 C C . VAL A 1 80 ? 27.151 -0.706 -36.689 1.00 96.50 80 VAL A C 1
ATOM 616 O O . VAL A 1 80 ? 27.965 -1.077 -37.529 1.00 96.50 80 VAL A O 1
ATOM 619 N N . LEU A 1 81 ? 26.011 -0.099 -37.028 1.00 95.81 81 LEU A N 1
ATOM 620 C CA . LEU A 1 81 ? 25.608 0.088 -38.422 1.00 95.81 81 LEU A CA 1
ATOM 621 C C . LEU A 1 81 ? 26.590 0.983 -39.193 1.00 95.81 81 LEU A C 1
ATOM 623 O O . LEU A 1 81 ? 26.927 0.695 -40.338 1.00 95.81 81 LEU A O 1
ATOM 627 N N . GLN A 1 82 ? 27.080 2.062 -38.574 1.00 94.19 82 GLN A N 1
ATOM 628 C CA . GLN A 1 82 ? 28.093 2.926 -39.187 1.00 94.19 82 GLN A CA 1
ATOM 629 C C . GLN A 1 82 ? 29.401 2.175 -39.471 1.00 94.19 82 GLN A C 1
ATOM 631 O O . GLN A 1 82 ? 30.036 2.431 -40.492 1.00 94.19 82 GLN A O 1
ATOM 636 N N . GLN A 1 83 ? 29.799 1.244 -38.599 1.00 92.69 83 GLN A N 1
ATOM 637 C CA . 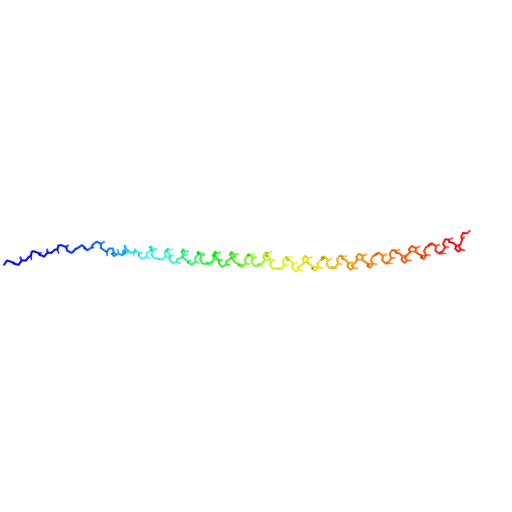GLN A 1 83 ? 30.979 0.404 -38.815 1.00 92.69 83 GLN A CA 1
ATOM 638 C C . GLN A 1 83 ? 30.768 -0.610 -39.941 1.00 92.69 83 GLN A C 1
ATOM 640 O O . GLN A 1 83 ? 31.669 -0.782 -40.756 1.00 92.69 83 GLN A O 1
ATOM 645 N N . GLU A 1 84 ? 29.596 -1.244 -40.019 1.00 90.62 84 GLU A N 1
ATOM 646 C CA . GLU A 1 84 ? 29.258 -2.163 -41.114 1.00 90.62 84 GLU A CA 1
ATOM 647 C C . GLU A 1 84 ? 29.265 -1.455 -42.472 1.00 90.62 84 GLU A C 1
ATOM 649 O O . GLU A 1 84 ? 29.829 -1.984 -43.419 1.00 90.62 84 GLU A O 1
ATOM 654 N N . ILE A 1 85 ? 28.720 -0.236 -42.564 1.00 88.62 85 ILE A N 1
ATOM 655 C CA . ILE A 1 85 ? 28.742 0.563 -43.804 1.00 88.62 85 ILE A CA 1
ATOM 656 C C . ILE A 1 85 ? 30.166 1.000 -44.174 1.00 88.62 85 ILE A C 1
ATOM 658 O O . ILE A 1 85 ? 30.487 1.117 -45.350 1.00 88.62 85 ILE A O 1
ATOM 662 N N . HIS A 1 86 ? 31.014 1.296 -43.187 1.00 80.81 86 HIS A N 1
ATOM 663 C CA . HIS A 1 86 ? 32.393 1.717 -43.441 1.00 80.81 86 HIS A CA 1
ATOM 664 C C . HIS A 1 86 ? 33.303 0.548 -43.858 1.00 80.81 86 HIS A C 1
ATOM 666 O O . HIS A 1 86 ? 34.299 0.770 -44.545 1.00 80.81 86 HIS A O 1
ATOM 672 N N . TRP A 1 87 ? 33.000 -0.679 -43.419 1.00 72.69 87 TRP A N 1
ATOM 673 C CA . TRP A 1 87 ? 33.808 -1.873 -43.699 1.00 72.69 87 TRP A CA 1
ATOM 674 C C . TRP A 1 87 ? 33.220 -2.830 -44.747 1.00 72.69 87 TRP A C 1
ATOM 676 O O . TRP A 1 87 ? 33.936 -3.743 -45.163 1.00 72.69 87 TRP A O 1
ATOM 686 N N . GLY A 1 88 ? 31.961 -2.652 -45.150 1.00 55.50 88 GLY A N 1
ATOM 687 C CA . GLY A 1 88 ? 31.294 -3.386 -46.234 1.00 55.50 88 GLY A CA 1
ATOM 688 C C . GLY A 1 88 ? 31.400 -2.679 -47.577 1.00 55.50 88 GLY A C 1
ATOM 689 O O . GLY A 1 88 ? 31.492 -3.406 -48.591 1.00 55.50 88 GLY A O 1
#

Secondary structure (DSSP, 8-state):
-PPPPP---TTS-PPP---HHHHHHHHHHHHHHHHHHHHHHHHHHHHHHHHHHHHHHHHHHHHHHHHHHHHHHHHHHHHHHHHHHHH-

Foldseek 3Di:
DDDDDDPPPPVPDDDPPDDPVRVVVVVVVVVVVVVVVVVVVVVVCVVPPVVVVVVVVVVVVCVVVVVVVVVVVVVVVVVVVVVVVVVD

Radius of gyration: 38.3 Å; chains: 1; bounding box: 94×22×100 Å